Protein AF-A0A843I5S1-F1 (afdb_monomer_lite)

pLDDT: mean 86.19, std 14.52, range [33.53, 96.25]

Secondary structure (DSSP, 8-state):
----------HHHHGGGS-TTS---------HHIIIIIIHHHHSSTTS-HHHHHHHHHHHHHHHHH-HHHHHHHHHHHHHH-TTSSTTSTTS-HHHHHHHHHHHHH---S--GGG-

Radius of gyration: 19.53 Å; chains: 1; bounding box: 42×56×52 Å

Structure (mmCIF, N/CA/C/O backbone):
data_AF-A0A843I5S1-F1
#
_entry.id   AF-A0A843I5S1-F1
#
loop_
_atom_site.group_PDB
_atom_site.id
_atom_site.type_symbol
_atom_site.label_atom_id
_atom_site.label_alt_id
_atom_site.label_comp_id
_atom_site.label_asym_id
_atom_site.label_entity_id
_atom_site.label_seq_id
_atom_site.pdbx_PDB_ins_code
_atom_site.Cartn_x
_atom_site.Cartn_y
_atom_site.Cartn_z
_atom_site.occupancy
_atom_site.B_iso_or_equiv
_atom_site.auth_seq_id
_atom_site.auth_comp_id
_atom_site.auth_asym_id
_atom_site.auth_atom_id
_atom_site.pdbx_PDB_model_num
ATOM 1 N N . MET A 1 1 ? 24.699 38.874 -38.189 1.00 33.53 1 MET A N 1
ATOM 2 C CA . MET A 1 1 ? 25.089 38.683 -36.775 1.00 33.53 1 MET A CA 1
ATOM 3 C C . MET A 1 1 ? 24.217 37.588 -36.181 1.00 33.53 1 MET A C 1
ATOM 5 O O . MET A 1 1 ? 23.042 37.856 -35.966 1.00 33.53 1 MET A O 1
ATOM 9 N N . PRO A 1 2 ? 24.721 36.362 -35.978 1.00 36.81 2 PRO A N 1
ATOM 10 C CA . PRO A 1 2 ? 24.011 35.353 -35.208 1.00 36.81 2 PRO A CA 1
ATOM 11 C C . PRO A 1 2 ? 24.407 35.477 -33.729 1.00 36.81 2 PRO A C 1
ATOM 13 O O . PRO A 1 2 ? 25.585 35.404 -33.390 1.00 36.81 2 PRO A O 1
ATOM 16 N N . LEU A 1 3 ? 23.427 35.681 -32.850 1.00 44.94 3 LEU A N 1
ATOM 17 C CA . LEU A 1 3 ? 23.573 35.451 -31.412 1.00 44.94 3 LEU A CA 1
ATOM 18 C C . LEU A 1 3 ? 23.093 34.025 -31.138 1.00 44.94 3 LEU A C 1
ATOM 20 O O . LEU A 1 3 ? 21.907 33.787 -30.940 1.00 44.94 3 LEU A O 1
ATOM 24 N N . GLY A 1 4 ? 24.021 33.075 -31.188 1.00 43.09 4 GLY A N 1
ATOM 25 C CA . GLY A 1 4 ? 23.813 31.697 -30.758 1.00 43.09 4 GLY A CA 1
ATOM 26 C C . GLY A 1 4 ? 24.891 31.347 -29.748 1.00 43.09 4 GLY A C 1
ATOM 27 O O . GLY A 1 4 ? 25.922 30.802 -30.119 1.00 43.09 4 GLY A O 1
ATOM 28 N N . HIS A 1 5 ? 24.690 31.731 -28.488 1.00 41.62 5 HIS A N 1
ATOM 29 C CA . HIS A 1 5 ? 25.532 31.266 -27.391 1.00 41.62 5 HIS A CA 1
ATOM 30 C C . HIS A 1 5 ? 24.848 30.032 -26.801 1.00 41.62 5 HIS A C 1
ATOM 32 O O . HIS A 1 5 ? 23.906 30.154 -26.018 1.00 41.62 5 HIS A O 1
ATOM 38 N N . GLU A 1 6 ? 25.271 28.843 -27.232 1.00 48.25 6 GLU A N 1
ATOM 39 C CA . GLU A 1 6 ? 24.896 27.595 -26.572 1.00 48.25 6 GLU A CA 1
ATOM 40 C C . GLU A 1 6 ? 25.439 27.641 -25.143 1.00 48.25 6 GLU A C 1
ATOM 42 O O . GLU A 1 6 ? 26.638 27.511 -24.895 1.00 48.25 6 GLU A O 1
ATOM 47 N N . VAL A 1 7 ? 24.553 27.892 -24.181 1.00 57.53 7 VAL A N 1
ATOM 48 C CA . VAL A 1 7 ? 24.903 27.796 -22.768 1.00 57.53 7 VAL A CA 1
ATOM 49 C C . VAL A 1 7 ? 25.021 26.309 -22.453 1.00 57.53 7 VAL A C 1
ATOM 51 O O . VAL A 1 7 ? 24.029 25.636 -22.178 1.00 57.53 7 VAL A O 1
ATOM 54 N N . GLY A 1 8 ? 26.241 25.782 -22.536 1.00 49.91 8 GLY A N 1
ATOM 55 C CA . GLY A 1 8 ? 26.589 24.442 -22.075 1.00 49.91 8 GLY A CA 1
ATOM 56 C C . GLY A 1 8 ? 26.445 24.346 -20.557 1.00 49.91 8 GLY A C 1
ATOM 57 O O . GLY A 1 8 ? 27.427 24.405 -19.821 1.00 49.91 8 GLY A O 1
ATOM 58 N N . LEU A 1 9 ? 25.209 24.239 -20.068 1.00 53.56 9 LEU A N 1
ATOM 59 C CA . LEU A 1 9 ? 24.929 23.958 -18.666 1.00 53.56 9 LEU A CA 1
ATOM 60 C C . LE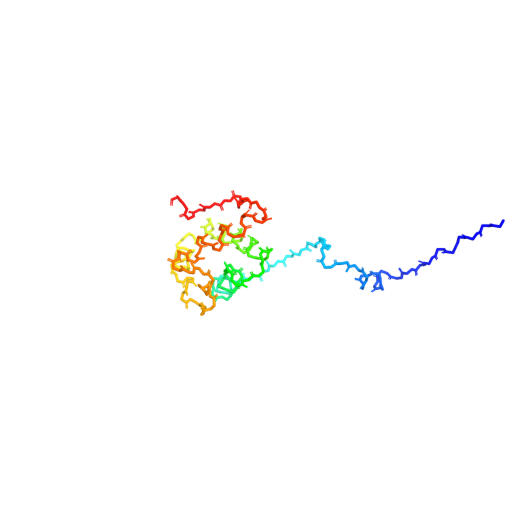U A 1 9 ? 25.215 22.478 -18.409 1.00 53.56 9 LEU A C 1
ATOM 62 O O . LEU A 1 9 ? 24.532 21.595 -18.927 1.00 53.56 9 LEU A O 1
ATOM 66 N N . ASN A 1 10 ? 26.237 22.210 -17.592 1.00 55.03 10 ASN A N 1
ATOM 67 C CA . ASN A 1 10 ? 26.527 20.879 -17.064 1.00 55.03 10 ASN A CA 1
ATOM 68 C C . ASN A 1 10 ? 25.234 20.230 -16.529 1.00 55.03 10 ASN A C 1
ATOM 70 O O . ASN A 1 10 ? 24.490 20.865 -15.778 1.00 55.03 10 ASN A O 1
ATOM 74 N N . HIS A 1 11 ? 24.987 18.958 -16.869 1.00 57.78 11 HIS A N 1
ATOM 75 C CA . HIS A 1 11 ? 23.772 18.212 -16.491 1.00 57.78 11 HIS A CA 1
ATOM 76 C C . HIS A 1 11 ? 23.423 18.318 -14.990 1.00 57.78 11 HIS A C 1
ATOM 78 O O . HIS A 1 11 ? 22.249 18.319 -14.629 1.00 57.78 11 HIS A O 1
ATOM 84 N N . GLY A 1 12 ? 24.429 18.468 -14.119 1.00 56.81 12 GLY A N 1
ATOM 85 C CA . GLY A 1 12 ? 24.246 18.605 -12.671 1.00 56.81 12 GLY A CA 1
ATOM 86 C C . GLY A 1 12 ? 23.560 19.897 -12.205 1.00 56.81 12 GLY A C 1
ATOM 87 O O . GLY A 1 12 ? 22.960 19.894 -11.138 1.00 56.81 12 GLY A O 1
ATOM 88 N N . PHE A 1 13 ? 23.594 20.985 -12.984 1.00 52.12 13 PHE A N 1
ATOM 89 C CA . PHE A 1 13 ? 22.901 22.237 -12.629 1.00 52.12 13 PHE A CA 1
ATOM 90 C C . PHE A 1 13 ? 21.447 22.256 -13.125 1.00 52.12 13 PHE A C 1
ATOM 92 O O . PHE A 1 13 ? 20.591 22.909 -12.534 1.00 52.12 13 PHE A O 1
ATOM 99 N N . ASN A 1 14 ? 21.151 21.503 -14.189 1.00 63.03 14 ASN A N 1
ATOM 100 C CA . ASN A 1 14 ? 19.841 21.501 -14.839 1.00 63.03 14 ASN A CA 1
ATOM 101 C C . ASN A 1 14 ? 18.784 20.725 -14.027 1.00 63.03 14 ASN A C 1
ATOM 103 O O . ASN A 1 14 ? 17.610 21.067 -14.062 1.00 63.03 14 ASN A O 1
ATOM 107 N N . ILE A 1 15 ? 19.181 19.738 -13.212 1.00 71.88 15 ILE A N 1
ATOM 108 C CA . ILE A 1 15 ? 18.236 18.972 -12.373 1.00 71.88 15 ILE A CA 1
ATOM 109 C C . ILE A 1 15 ? 17.577 19.802 -11.260 1.00 71.88 15 ILE A C 1
ATOM 111 O O . ILE A 1 15 ? 16.519 19.420 -10.771 1.00 71.88 15 ILE A O 1
ATOM 115 N N . LEU A 1 16 ? 18.169 20.934 -10.863 1.00 78.88 16 LEU A N 1
ATOM 116 C CA . LEU A 1 16 ? 17.662 21.762 -9.759 1.00 78.88 16 LEU A CA 1
ATOM 117 C C . LEU A 1 16 ? 16.392 22.538 -10.124 1.00 78.88 16 LEU A C 1
ATOM 119 O O . LEU A 1 16 ? 15.644 22.943 -9.239 1.00 78.88 16 LEU A O 1
ATOM 123 N N . ILE A 1 17 ? 16.148 22.738 -11.420 1.00 86.88 17 ILE A N 1
ATOM 124 C CA . ILE A 1 17 ? 14.954 23.418 -11.938 1.00 86.88 17 ILE A CA 1
ATOM 125 C C . ILE A 1 17 ? 13.890 22.430 -12.434 1.00 86.88 17 ILE A C 1
ATOM 127 O O . ILE A 1 17 ? 12.820 22.839 -12.884 1.00 86.88 17 ILE A O 1
ATOM 131 N N . VAL A 1 18 ? 14.172 21.126 -12.357 1.00 83.94 18 VAL A N 1
ATOM 132 C CA . VAL A 1 18 ? 13.254 20.074 -12.787 1.00 83.94 18 VAL A CA 1
ATOM 133 C C . VAL A 1 18 ? 12.139 19.910 -11.745 1.00 83.94 18 VAL A C 1
ATOM 135 O O . VAL A 1 18 ? 12.428 19.751 -10.558 1.00 83.94 18 VAL A O 1
ATOM 138 N N . PRO A 1 19 ? 10.852 19.921 -12.142 1.00 87.25 19 PRO A N 1
ATOM 139 C CA . PRO A 1 19 ? 9.756 19.800 -11.189 1.00 87.25 19 PRO A CA 1
ATOM 140 C C . PRO A 1 19 ? 9.684 18.395 -10.572 1.00 87.25 19 PRO A C 1
ATOM 142 O O . PRO A 1 19 ? 9.932 17.396 -11.244 1.00 87.25 19 PRO A O 1
ATOM 145 N N . ASN A 1 20 ? 9.184 18.298 -9.334 1.00 87.44 20 ASN A N 1
ATOM 146 C CA . ASN A 1 20 ? 8.931 17.025 -8.627 1.00 87.44 20 ASN A CA 1
ATOM 147 C C . ASN A 1 20 ? 7.994 16.054 -9.378 1.00 87.44 20 ASN A C 1
ATOM 149 O O . ASN A 1 20 ? 7.862 14.893 -8.997 1.00 87.44 20 ASN A O 1
ATOM 153 N N . ALA A 1 21 ? 7.287 16.533 -10.404 1.00 87.69 21 ALA A N 1
ATOM 154 C CA . ALA A 1 21 ? 6.414 15.723 -11.246 1.00 87.69 21 ALA A CA 1
ATOM 155 C C . ALA A 1 21 ? 7.164 14.937 -12.334 1.00 87.69 21 ALA A C 1
ATOM 157 O O . ALA A 1 21 ? 6.535 14.127 -13.013 1.00 87.69 21 ALA A O 1
ATOM 158 N N . VAL A 1 22 ? 8.470 15.164 -12.519 1.00 91.00 22 VAL A N 1
ATOM 159 C CA . VAL A 1 22 ? 9.248 14.417 -13.507 1.00 91.00 22 VAL A CA 1
ATOM 160 C C . VAL A 1 22 ? 9.263 12.931 -13.180 1.00 91.00 22 VAL A C 1
ATOM 162 O O . VAL A 1 22 ? 9.499 12.509 -12.049 1.00 91.00 22 VAL A O 1
ATOM 165 N N . ALA A 1 23 ? 8.980 12.136 -14.209 1.00 88.75 23 ALA A N 1
ATOM 166 C CA . ALA A 1 23 ? 8.970 10.693 -14.113 1.00 88.75 23 ALA A CA 1
ATOM 167 C C . ALA A 1 23 ? 10.392 10.170 -13.890 1.00 88.75 23 ALA A C 1
ATOM 169 O O . ALA A 1 23 ? 11.318 10.500 -14.632 1.00 88.75 23 ALA A O 1
ATOM 170 N N . VAL A 1 24 ? 10.540 9.308 -12.890 1.00 90.19 24 VAL A N 1
ATOM 171 C CA . VAL A 1 24 ? 11.794 8.626 -12.567 1.00 90.19 24 VAL A CA 1
ATOM 172 C C . VAL A 1 24 ? 11.591 7.119 -12.615 1.00 90.19 24 VAL A C 1
ATOM 174 O O . VAL A 1 24 ? 10.493 6.615 -12.376 1.00 90.19 24 VAL A O 1
ATOM 177 N N . ARG A 1 25 ? 12.665 6.390 -12.918 1.00 93.06 25 ARG A N 1
ATOM 178 C CA . ARG A 1 25 ? 12.713 4.929 -12.829 1.00 93.06 25 ARG A CA 1
ATOM 179 C C . ARG A 1 25 ? 13.790 4.552 -11.831 1.00 93.06 25 ARG A C 1
ATOM 181 O O . ARG A 1 25 ? 14.922 5.009 -11.950 1.00 93.06 25 ARG A O 1
ATOM 188 N N . PHE A 1 26 ? 13.430 3.729 -10.860 1.00 93.19 26 PHE A N 1
ATOM 189 C CA . PHE A 1 26 ? 14.354 3.206 -9.866 1.00 93.19 26 PHE A CA 1
ATOM 190 C C . PHE A 1 26 ? 13.943 1.790 -9.480 1.00 93.19 26 PHE A C 1
ATOM 192 O O . PHE A 1 26 ? 12.792 1.391 -9.664 1.00 93.19 26 PHE A O 1
ATOM 199 N N . VAL A 1 27 ? 14.901 1.038 -8.951 1.00 93.69 27 VAL A N 1
ATOM 200 C CA . VAL A 1 27 ? 14.665 -0.292 -8.394 1.00 93.69 27 VAL A CA 1
ATOM 201 C C . VAL A 1 27 ? 14.669 -0.163 -6.880 1.00 93.69 27 VAL A C 1
ATOM 203 O O . VAL A 1 27 ? 15.599 0.399 -6.306 1.00 93.69 27 VAL A O 1
ATOM 206 N N . ALA A 1 28 ? 13.621 -0.675 -6.242 1.00 92.12 28 ALA A N 1
ATOM 207 C CA . ALA A 1 28 ? 13.550 -0.793 -4.795 1.00 92.12 28 ALA A CA 1
ATOM 208 C C . ALA A 1 28 ? 13.700 -2.263 -4.406 1.00 92.12 28 ALA A C 1
ATOM 210 O O . ALA A 1 28 ? 12.991 -3.120 -4.931 1.00 92.12 28 ALA A O 1
ATOM 211 N N . GLN A 1 29 ? 14.602 -2.542 -3.468 1.00 94.00 29 GLN A N 1
ATOM 212 C CA . GLN A 1 29 ? 14.750 -3.857 -2.857 1.00 94.00 29 GLN A CA 1
ATOM 213 C C . GLN A 1 29 ? 14.496 -3.733 -1.359 1.00 94.00 29 GLN A C 1
ATOM 215 O O . GLN A 1 29 ? 15.060 -2.872 -0.688 1.00 94.00 29 GLN A O 1
ATOM 220 N N . MET A 1 30 ? 13.647 -4.609 -0.838 1.00 95.50 30 MET A N 1
ATOM 221 C CA . MET A 1 30 ? 13.353 -4.710 0.585 1.00 95.50 30 MET A CA 1
ATOM 222 C C . MET A 1 30 ? 13.009 -6.155 0.929 1.00 95.50 30 MET A C 1
ATOM 224 O O . MET A 1 30 ? 12.514 -6.900 0.084 1.00 95.50 30 MET A O 1
ATOM 228 N N . ASN A 1 31 ? 13.301 -6.562 2.162 1.00 95.12 31 ASN A N 1
ATOM 229 C CA . ASN A 1 31 ? 12.871 -7.868 2.650 1.00 95.12 31 ASN A CA 1
ATOM 230 C C . ASN A 1 31 ? 11.370 -7.842 3.009 1.00 95.12 31 ASN A C 1
ATOM 232 O O . ASN A 1 31 ? 10.763 -6.776 3.133 1.00 95.12 31 ASN A O 1
ATOM 236 N N . ALA A 1 32 ? 10.774 -9.023 3.193 1.00 92.69 32 ALA A N 1
ATOM 237 C CA . ALA A 1 32 ? 9.342 -9.147 3.464 1.00 92.69 32 ALA A CA 1
ATOM 238 C C . ALA A 1 32 ? 8.914 -8.453 4.768 1.00 92.69 32 ALA A C 1
ATOM 240 O O . ALA A 1 32 ? 7.864 -7.819 4.799 1.00 92.69 32 ALA A O 1
ATOM 241 N N . ARG A 1 33 ? 9.730 -8.521 5.828 1.00 93.75 33 ARG A N 1
ATOM 242 C CA . ARG A 1 33 ? 9.446 -7.830 7.094 1.00 93.75 33 ARG A CA 1
ATOM 243 C C . ARG A 1 33 ? 9.350 -6.323 6.865 1.00 93.75 33 ARG A C 1
ATOM 245 O O . ARG A 1 33 ? 8.327 -5.737 7.181 1.00 93.75 33 ARG A O 1
ATOM 252 N N . GLU A 1 34 ? 10.362 -5.722 6.248 1.00 95.62 34 GLU A N 1
ATOM 253 C CA . GLU A 1 34 ? 10.374 -4.289 5.943 1.00 95.62 34 GLU A CA 1
ATOM 254 C C . GLU A 1 34 ? 9.178 -3.878 5.081 1.00 95.62 34 GLU A C 1
ATOM 256 O O . GLU A 1 34 ? 8.550 -2.851 5.344 1.00 95.62 34 GLU A O 1
ATOM 261 N N . PHE A 1 35 ? 8.810 -4.697 4.094 1.00 95.94 35 PHE A N 1
ATOM 262 C CA . PHE A 1 35 ? 7.638 -4.424 3.273 1.00 95.94 35 PHE A CA 1
ATOM 263 C C . PHE A 1 35 ? 6.337 -4.457 4.088 1.00 95.94 35 PHE A C 1
ATOM 265 O O . PHE A 1 35 ? 5.598 -3.475 4.095 1.00 95.94 35 PHE A O 1
ATOM 272 N N . PHE A 1 36 ? 6.055 -5.560 4.786 1.00 94.94 36 PHE A N 1
ATOM 273 C CA . PHE A 1 36 ? 4.760 -5.773 5.437 1.00 94.94 36 PHE A CA 1
ATOM 274 C C . PHE A 1 36 ? 4.594 -4.999 6.744 1.00 94.94 36 PHE A C 1
ATOM 276 O O . PHE A 1 36 ? 3.496 -4.525 7.016 1.00 94.94 36 PHE A O 1
ATOM 283 N N . THR A 1 37 ? 5.649 -4.850 7.548 1.00 91.94 37 THR A N 1
ATOM 284 C CA . THR A 1 37 ? 5.533 -4.267 8.894 1.00 91.94 37 THR A CA 1
ATOM 285 C C . THR A 1 37 ? 5.885 -2.787 8.947 1.00 91.94 37 THR A C 1
ATOM 287 O O . THR A 1 37 ? 5.432 -2.108 9.858 1.00 91.94 37 THR A O 1
ATOM 290 N N . ASN A 1 38 ? 6.674 -2.273 7.995 1.00 92.88 38 ASN A N 1
ATOM 291 C CA . ASN A 1 38 ? 7.109 -0.871 8.000 1.00 92.88 38 ASN A CA 1
ATOM 292 C C . ASN A 1 38 ? 6.559 -0.103 6.794 1.00 92.88 38 ASN A C 1
ATOM 294 O O . ASN A 1 38 ? 5.886 0.916 6.951 1.00 92.88 38 ASN A O 1
ATOM 298 N N . PHE A 1 39 ? 6.815 -0.581 5.576 1.00 95.44 39 PHE A N 1
ATOM 299 C CA . PHE A 1 39 ? 6.461 0.157 4.367 1.00 95.44 39 PHE A CA 1
ATOM 300 C C . PHE A 1 39 ? 4.948 0.196 4.126 1.00 95.44 39 PHE A C 1
ATOM 302 O O . PHE A 1 39 ? 4.379 1.280 3.986 1.00 95.44 39 PHE A O 1
ATOM 309 N N . ALA A 1 40 ? 4.290 -0.964 4.104 1.00 95.50 40 ALA A N 1
ATOM 310 C CA . ALA A 1 40 ? 2.861 -1.084 3.842 1.00 95.50 40 ALA A CA 1
ATOM 311 C C . ALA A 1 40 ? 1.995 -0.278 4.829 1.00 95.50 40 ALA A C 1
ATOM 313 O O . ALA A 1 40 ? 1.221 0.559 4.363 1.00 95.50 40 ALA A O 1
ATOM 314 N N . PRO A 1 41 ? 2.138 -0.394 6.163 1.00 94.50 41 PRO A N 1
ATOM 315 C CA . PRO A 1 41 ? 1.288 0.368 7.076 1.00 94.50 41 PRO A CA 1
ATOM 316 C C . PRO A 1 41 ? 1.498 1.887 6.960 1.00 94.50 41 PRO A C 1
ATOM 318 O O . PRO A 1 41 ? 0.556 2.667 7.097 1.00 94.50 41 PRO A O 1
ATOM 321 N N . LEU A 1 42 ? 2.706 2.344 6.624 1.00 94.44 42 LEU A N 1
ATOM 322 C CA . LEU A 1 42 ? 2.966 3.773 6.445 1.00 94.44 42 LEU A CA 1
ATOM 323 C C . LEU A 1 42 ? 2.499 4.308 5.089 1.00 94.44 42 LEU A C 1
ATOM 325 O O . LEU A 1 42 ? 2.080 5.463 5.005 1.00 94.44 42 LEU A O 1
ATOM 329 N N . ARG A 1 43 ? 2.601 3.514 4.016 1.00 95.81 43 ARG A N 1
ATOM 330 C CA . ARG A 1 43 ? 2.387 3.986 2.637 1.00 95.81 43 ARG A CA 1
ATOM 331 C C . ARG A 1 43 ? 1.062 3.561 2.025 1.00 95.81 43 ARG A C 1
ATOM 333 O O . ARG A 1 43 ? 0.547 4.313 1.210 1.00 95.81 43 ARG A O 1
ATOM 340 N N . CYS A 1 44 ? 0.486 2.441 2.441 1.00 95.25 44 CYS A N 1
ATOM 341 C CA . CYS A 1 44 ? -0.824 1.980 1.983 1.00 95.25 44 CYS A CA 1
ATOM 342 C C . CYS A 1 44 ? -1.976 2.611 2.795 1.00 95.25 44 CYS A C 1
ATOM 344 O O . CYS A 1 44 ? -3.137 2.467 2.423 1.00 95.25 44 CYS 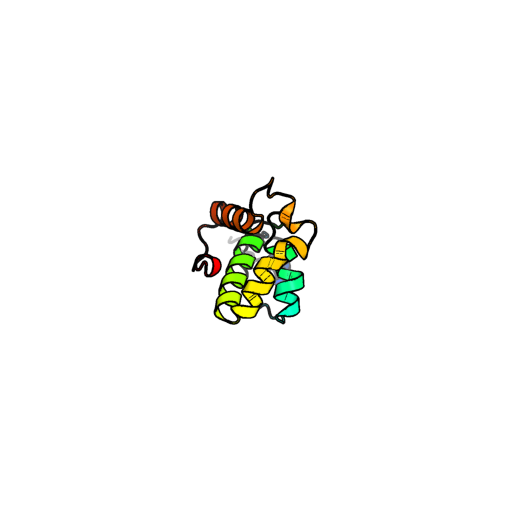A O 1
ATOM 346 N N . SER A 1 45 ? -1.681 3.347 3.874 1.00 94.06 45 SER A N 1
ATOM 347 C CA . SER A 1 45 ? -2.693 4.043 4.680 1.00 94.06 45 SER A CA 1
ATOM 348 C C . SER A 1 45 ? -3.350 5.212 3.945 1.00 94.06 45 SER A C 1
ATOM 350 O O . SER A 1 45 ? -2.733 5.894 3.127 1.00 94.06 45 SER A O 1
ATOM 352 N N . ALA A 1 46 ? -4.586 5.549 4.321 1.00 91.12 46 ALA A N 1
ATOM 353 C CA . ALA A 1 46 ? -5.273 6.738 3.808 1.00 91.12 46 ALA A CA 1
ATOM 354 C C . ALA A 1 46 ? -4.590 8.068 4.209 1.00 91.12 46 ALA A C 1
ATOM 356 O O . ALA A 1 46 ? -4.822 9.122 3.605 1.00 91.12 46 ALA A O 1
ATOM 357 N N . SER A 1 47 ? -3.733 8.029 5.227 1.00 90.38 47 SER A N 1
ATOM 358 C CA . SER A 1 47 ? -2.930 9.164 5.683 1.00 90.38 47 SER A CA 1
ATOM 359 C C . SER A 1 47 ? -1.744 9.463 4.763 1.00 90.38 47 SER A C 1
ATOM 361 O O . SER A 1 47 ? -1.287 10.605 4.723 1.00 90.38 47 SER A O 1
ATOM 363 N N . ALA A 1 48 ? -1.285 8.482 3.982 1.00 93.38 48 ALA A N 1
ATOM 364 C CA . ALA A 1 48 ? -0.208 8.651 3.015 1.00 93.38 48 ALA A CA 1
ATOM 365 C C . ALA A 1 48 ? -0.618 9.513 1.807 1.00 93.38 48 ALA A C 1
ATOM 367 O O . ALA A 1 48 ? -1.797 9.673 1.485 1.00 93.38 48 ALA A O 1
ATOM 368 N N . GLN A 1 49 ? 0.382 10.051 1.099 1.00 92.69 49 GLN A N 1
ATOM 369 C CA . GLN A 1 49 ? 0.157 10.744 -0.171 1.00 92.69 49 GLN A CA 1
ATOM 370 C C . GLN A 1 49 ? -0.431 9.779 -1.210 1.00 92.69 49 GLN A C 1
ATOM 372 O O . GLN A 1 49 ? 0.036 8.651 -1.363 1.00 92.69 49 GLN A O 1
ATOM 377 N N . ALA A 1 50 ? -1.411 10.243 -1.981 1.00 91.44 50 ALA A N 1
ATOM 378 C CA . ALA A 1 50 ? -2.202 9.363 -2.834 1.00 91.44 50 ALA A CA 1
ATOM 379 C C . ALA A 1 50 ? -1.379 8.629 -3.921 1.00 91.44 50 ALA A C 1
ATOM 381 O O . ALA A 1 50 ? -1.639 7.457 -4.181 1.00 91.44 50 ALA A O 1
ATOM 382 N N . LYS A 1 51 ? -0.330 9.261 -4.486 1.00 92.81 51 LYS A N 1
ATOM 383 C CA . LYS A 1 51 ? 0.568 8.623 -5.475 1.00 92.81 51 LYS A CA 1
ATOM 384 C C . LYS A 1 51 ? 1.286 7.397 -4.910 1.00 92.81 51 LYS A C 1
ATOM 386 O O . LYS A 1 51 ? 1.254 6.327 -5.507 1.00 92.81 51 LYS A O 1
ATOM 391 N N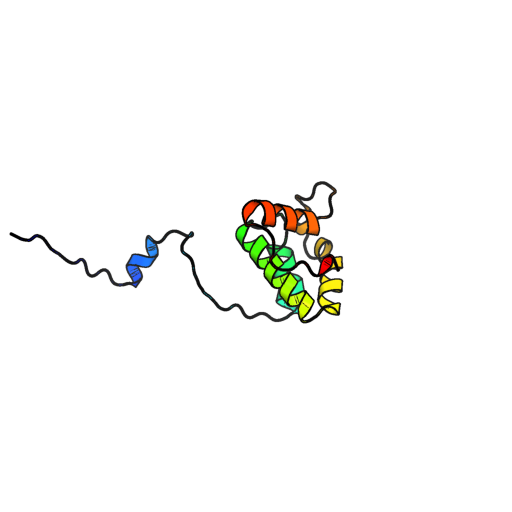 . ILE A 1 52 ? 1.944 7.548 -3.757 1.00 94.44 52 ILE A N 1
ATOM 392 C CA . ILE A 1 52 ? 2.695 6.440 -3.150 1.00 94.44 52 ILE A CA 1
ATOM 393 C C . ILE A 1 52 ? 1.757 5.370 -2.598 1.00 94.44 52 ILE A C 1
ATOM 395 O O . ILE A 1 52 ? 2.107 4.197 -2.611 1.00 94.44 52 ILE A O 1
ATOM 399 N N . ARG A 1 53 ? 0.551 5.756 -2.174 1.00 95.38 53 ARG A N 1
ATOM 400 C CA . ARG A 1 53 ? -0.485 4.823 -1.740 1.00 95.38 53 ARG A CA 1
ATOM 401 C C . ARG A 1 53 ? -0.958 3.913 -2.864 1.00 95.38 53 ARG A C 1
ATOM 403 O O . ARG A 1 53 ? -1.041 2.708 -2.658 1.00 95.38 53 ARG A O 1
ATOM 410 N N . HIS A 1 54 ? -1.194 4.466 -4.054 1.00 95.19 54 HIS A N 1
ATOM 411 C CA . HIS A 1 54 ? -1.536 3.677 -5.241 1.00 95.19 54 HIS A CA 1
ATOM 412 C C . HIS A 1 54 ? -0.427 2.676 -5.593 1.00 95.19 54 HIS A C 1
ATOM 414 O O . HIS A 1 54 ? -0.686 1.482 -5.723 1.00 95.19 54 HIS A O 1
ATOM 420 N N . ILE A 1 55 ? 0.830 3.136 -5.610 1.00 94.69 55 ILE A N 1
ATOM 421 C CA . ILE A 1 55 ? 1.997 2.267 -5.835 1.00 94.69 55 ILE A CA 1
ATOM 422 C C . ILE A 1 55 ? 2.106 1.186 -4.749 1.00 94.69 55 ILE A C 1
ATOM 424 O O . ILE A 1 55 ? 2.345 0.024 -5.068 1.00 94.69 55 ILE A O 1
ATOM 428 N N . CYS A 1 56 ? 1.906 1.545 -3.477 1.00 96.12 56 CYS A N 1
ATOM 429 C CA . CYS A 1 56 ? 1.974 0.619 -2.348 1.00 96.12 56 CYS A CA 1
ATOM 430 C C . CYS A 1 56 ? 0.968 -0.526 -2.500 1.00 96.12 56 CYS A C 1
ATOM 432 O O . CYS A 1 56 ? 1.349 -1.686 -2.361 1.00 96.12 56 CYS A O 1
ATOM 434 N N . TRP A 1 57 ? -0.283 -0.225 -2.860 1.00 96.25 57 TRP A N 1
ATOM 435 C CA . TRP A 1 57 ? -1.295 -1.256 -3.091 1.00 96.25 57 TRP A CA 1
ATOM 436 C C . TRP A 1 57 ? -0.996 -2.121 -4.318 1.00 96.25 57 TRP A C 1
ATOM 438 O O . TRP A 1 57 ? -1.207 -3.331 -4.265 1.00 96.25 57 TRP A O 1
ATOM 448 N N . GLY A 1 58 ? -0.419 -1.549 -5.380 1.00 95.06 58 GLY A N 1
ATOM 449 C CA . GLY A 1 58 ? 0.087 -2.327 -6.515 1.00 95.06 58 GLY A CA 1
ATOM 450 C C . GLY A 1 58 ? 1.201 -3.301 -6.110 1.00 95.06 58 GLY A C 1
ATOM 451 O O . GLY A 1 58 ? 1.160 -4.477 -6.464 1.00 95.06 58 GLY A O 1
ATOM 452 N N . MET A 1 59 ? 2.162 -2.848 -5.299 1.00 95.38 59 MET A N 1
ATOM 453 C CA . MET A 1 59 ? 3.197 -3.719 -4.728 1.00 95.38 59 MET A CA 1
ATOM 454 C C . MET A 1 59 ? 2.592 -4.797 -3.821 1.00 95.38 59 MET A C 1
ATOM 456 O O . MET A 1 59 ? 3.035 -5.943 -3.850 1.00 95.38 59 MET A O 1
ATOM 460 N N . PHE A 1 60 ? 1.570 -4.449 -3.035 1.00 95.69 60 PHE A N 1
ATOM 461 C CA . PHE A 1 60 ? 0.894 -5.380 -2.133 1.00 95.69 60 PHE A CA 1
ATOM 462 C C . PHE A 1 60 ? 0.144 -6.474 -2.900 1.00 95.69 60 PHE A C 1
ATOM 464 O O . PHE A 1 60 ? 0.223 -7.639 -2.521 1.00 95.69 60 PHE A O 1
ATOM 471 N N . ALA A 1 61 ? -0.506 -6.132 -4.017 1.00 95.56 61 ALA A N 1
ATOM 472 C CA . ALA A 1 61 ? -1.137 -7.105 -4.907 1.00 95.56 61 ALA A CA 1
ATOM 473 C C . ALA A 1 61 ? -0.113 -8.099 -5.485 1.00 95.56 61 ALA A C 1
ATOM 475 O O . ALA A 1 61 ? -0.334 -9.309 -5.453 1.00 95.56 61 ALA A O 1
ATOM 476 N N . VAL A 1 62 ? 1.055 -7.612 -5.921 1.00 94.12 62 VAL A N 1
ATOM 477 C CA . VAL A 1 62 ? 2.158 -8.483 -6.369 1.00 94.12 62 VAL A CA 1
ATOM 478 C C . VAL A 1 62 ? 2.645 -9.385 -5.228 1.00 94.12 62 VAL A C 1
ATOM 480 O O . VAL A 1 62 ? 2.802 -10.592 -5.416 1.00 94.12 62 VAL A O 1
ATOM 483 N N . ALA A 1 63 ? 2.843 -8.829 -4.030 1.00 94.00 63 ALA A N 1
ATOM 484 C CA . ALA A 1 63 ? 3.280 -9.589 -2.860 1.00 94.00 63 ALA A CA 1
ATOM 485 C C . ALA A 1 63 ? 2.264 -10.669 -2.449 1.00 94.00 63 ALA A C 1
ATOM 487 O O . ALA A 1 63 ? 2.661 -11.755 -2.028 1.00 94.00 63 ALA A O 1
ATOM 488 N N . TRP A 1 64 ? 0.968 -10.407 -2.621 1.00 95.25 64 TRP A N 1
ATOM 489 C CA . TRP A 1 64 ? -0.096 -11.380 -2.385 1.00 95.25 64 TRP A CA 1
ATOM 490 C C . TRP A 1 64 ? -0.029 -12.567 -3.346 1.00 95.25 64 TRP A C 1
ATOM 492 O O . TRP A 1 64 ? -0.226 -13.704 -2.922 1.00 95.25 64 TRP A O 1
ATOM 502 N N . GLY A 1 65 ? 0.289 -12.324 -4.620 1.00 92.50 65 GLY A N 1
ATOM 503 C CA . GLY A 1 65 ? 0.487 -13.390 -5.604 1.00 92.50 65 GLY A CA 1
ATOM 504 C C . GLY A 1 65 ? 1.699 -14.276 -5.297 1.00 92.50 65 GLY A C 1
ATOM 505 O O . GLY A 1 65 ? 1.648 -15.484 -5.513 1.00 92.50 65 GLY A O 1
ATOM 506 N N . LEU A 1 66 ? 2.774 -13.693 -4.757 1.00 93.12 66 LEU A N 1
ATOM 507 C CA . LEU A 1 66 ? 4.007 -14.416 -4.426 1.00 93.12 66 LEU A CA 1
ATOM 508 C C . LEU A 1 66 ? 3.925 -15.160 -3.082 1.00 93.12 66 LEU A C 1
ATOM 510 O O . LEU A 1 66 ? 4.394 -16.293 -2.974 1.00 93.12 66 LEU A O 1
ATOM 514 N N . TRP A 1 67 ? 3.333 -14.537 -2.058 1.00 94.38 67 TRP A N 1
ATOM 515 C CA . TRP A 1 67 ? 3.278 -15.059 -0.687 1.00 94.38 67 TRP A CA 1
ATOM 516 C C . TRP A 1 67 ? 1.877 -14.906 -0.071 1.00 94.38 67 TRP A C 1
ATOM 518 O O . TRP A 1 67 ? 1.696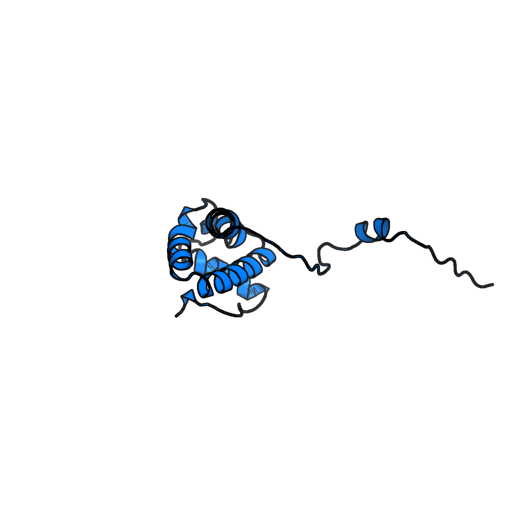 -14.145 0.885 1.00 94.38 67 TRP A O 1
ATOM 528 N N . PRO A 1 68 ? 0.871 -15.655 -0.552 1.00 93.56 68 PRO A N 1
ATOM 529 C CA . PRO A 1 68 ? -0.529 -15.438 -0.181 1.00 93.56 68 PRO A CA 1
ATOM 530 C C . PRO A 1 68 ? -0.811 -15.649 1.311 1.00 93.56 68 PRO A C 1
ATOM 532 O O . PRO A 1 68 ? -1.600 -14.917 1.899 1.00 93.56 68 PRO A O 1
ATOM 535 N N . ALA A 1 69 ? -0.158 -16.623 1.953 1.00 93.75 69 ALA A N 1
ATOM 536 C CA . ALA A 1 69 ? -0.327 -16.863 3.388 1.00 93.75 69 ALA A CA 1
ATOM 537 C C . ALA A 1 69 ? 0.155 -15.671 4.233 1.00 93.75 69 ALA A C 1
ATOM 539 O O . ALA A 1 69 ? -0.555 -15.218 5.126 1.00 93.75 69 ALA A O 1
ATOM 540 N N . LEU A 1 70 ? 1.338 -15.135 3.919 1.00 93.31 70 LEU A N 1
ATOM 541 C CA . LEU A 1 70 ? 1.903 -13.990 4.629 1.00 93.31 70 LEU A CA 1
ATOM 542 C C . LEU A 1 70 ? 1.119 -12.706 4.338 1.00 93.31 70 LEU A C 1
ATOM 544 O O . LEU A 1 70 ? 0.857 -11.933 5.253 1.00 93.31 70 LEU A O 1
ATOM 548 N N . ALA A 1 71 ? 0.712 -12.499 3.084 1.00 93.94 71 ALA A N 1
ATOM 549 C CA . ALA A 1 71 ? -0.050 -11.323 2.684 1.00 93.94 71 ALA A CA 1
ATOM 550 C C . ALA A 1 71 ? -1.423 -11.259 3.363 1.00 93.94 71 ALA A C 1
ATOM 552 O O . ALA A 1 71 ? -1.825 -10.178 3.775 1.00 93.94 71 ALA A O 1
ATOM 553 N N . ARG A 1 72 ? -2.105 -12.399 3.551 1.00 94.19 72 ARG A N 1
ATOM 554 C CA . ARG A 1 72 ? -3.362 -12.467 4.318 1.00 94.19 72 ARG A CA 1
ATOM 555 C C . ARG A 1 72 ? -3.160 -12.107 5.789 1.00 94.19 72 ARG A C 1
ATOM 557 O O . ARG A 1 72 ? -3.887 -11.272 6.306 1.00 94.19 72 ARG A O 1
ATOM 564 N N . LEU A 1 73 ? -2.127 -12.662 6.430 1.00 93.19 73 LEU A N 1
ATOM 565 C CA . LEU A 1 73 ? -1.796 -12.313 7.817 1.00 93.19 73 LEU A CA 1
ATOM 566 C C . LEU A 1 73 ? -1.495 -10.816 7.962 1.00 93.19 73 LEU A C 1
ATOM 568 O O . LEU A 1 73 ? -2.019 -10.160 8.855 1.00 93.19 73 LEU A O 1
ATOM 572 N N . ALA A 1 74 ? -0.683 -10.266 7.055 1.00 93.00 74 ALA A N 1
ATOM 573 C CA . ALA A 1 74 ? -0.384 -8.841 7.041 1.00 93.00 74 ALA A CA 1
ATOM 574 C C . ALA A 1 74 ? -1.637 -8.000 6.764 1.00 93.00 74 ALA A C 1
ATOM 576 O O . ALA A 1 74 ? -1.826 -6.969 7.393 1.00 93.00 74 ALA A O 1
ATOM 577 N N . TRP A 1 75 ? -2.502 -8.433 5.846 1.00 94.06 75 TRP A N 1
ATOM 578 C CA . TRP A 1 75 ? -3.747 -7.747 5.513 1.00 94.06 75 TRP A CA 1
ATOM 579 C C . TRP A 1 75 ? -4.666 -7.601 6.720 1.00 94.06 75 TRP A C 1
ATOM 581 O O . TRP A 1 75 ? -5.225 -6.523 6.930 1.00 94.06 75 TRP A O 1
ATOM 591 N N . ASP A 1 76 ? -4.805 -8.655 7.518 1.00 92.88 76 ASP A N 1
ATOM 592 C CA . ASP A 1 76 ? -5.622 -8.633 8.729 1.00 92.88 76 ASP A CA 1
ATOM 593 C C . ASP A 1 76 ? -5.019 -7.743 9.820 1.00 92.88 76 ASP A C 1
ATOM 595 O O . ASP A 1 76 ? -5.758 -7.061 10.530 1.00 92.88 76 ASP A O 1
ATOM 599 N N . ASP A 1 77 ? -3.689 -7.676 9.901 1.00 93.12 77 ASP A N 1
ATOM 600 C CA . ASP A 1 77 ? -2.991 -6.908 10.935 1.00 93.12 77 ASP A CA 1
ATOM 601 C C . ASP A 1 77 ? -2.676 -5.449 10.546 1.00 93.12 77 ASP A C 1
ATOM 603 O O . ASP A 1 77 ? -2.391 -4.619 11.408 1.00 93.12 77 ASP A O 1
ATOM 607 N N . LEU A 1 78 ? -2.774 -5.086 9.261 1.00 91.69 78 LEU A N 1
ATOM 608 C CA . LEU A 1 78 ? -2.482 -3.741 8.733 1.00 91.69 78 LEU A CA 1
ATOM 609 C C . LEU A 1 78 ? -3.085 -2.586 9.558 1.00 91.69 78 LEU A C 1
ATOM 611 O O . LEU A 1 78 ? -2.353 -1.634 9.848 1.00 91.69 78 LEU A O 1
ATOM 615 N N . PRO A 1 79 ? -4.369 -2.636 9.970 1.00 91.12 79 PRO A N 1
ATOM 616 C CA . PRO A 1 79 ? -4.967 -1.596 10.808 1.00 91.12 79 PRO A CA 1
ATOM 617 C C . PRO A 1 79 ? -4.295 -1.419 12.178 1.00 91.12 79 PRO A C 1
ATOM 619 O O . PRO A 1 79 ? -4.324 -0.318 12.725 1.00 91.12 79 PRO A O 1
ATOM 622 N N . ASN A 1 80 ? -3.692 -2.480 12.722 1.00 90.50 80 ASN A N 1
ATOM 623 C CA . ASN A 1 80 ? -3.064 -2.492 14.045 1.00 90.50 80 ASN A CA 1
ATOM 624 C C . ASN A 1 80 ? -1.573 -2.143 13.991 1.00 90.50 80 ASN A C 1
ATOM 626 O O . ASN A 1 80 ? -1.019 -1.657 14.977 1.00 90.50 80 ASN A O 1
ATOM 630 N N . LEU A 1 81 ? -0.922 -2.359 12.844 1.00 89.06 81 LEU A N 1
ATOM 631 C CA . LEU A 1 81 ? 0.516 -2.138 12.676 1.00 89.06 81 LEU A CA 1
ATOM 632 C C . LEU A 1 81 ? 0.927 -0.664 12.799 1.00 89.06 81 LEU A C 1
ATOM 634 O O . LEU A 1 81 ? 2.075 -0.374 13.135 1.00 89.06 81 LEU A O 1
ATOM 638 N N . HIS A 1 82 ? 0.020 0.284 12.541 1.00 89.56 82 HIS A N 1
ATOM 639 C CA . HIS A 1 82 ? 0.310 1.704 12.720 1.00 89.56 82 HIS A CA 1
ATOM 640 C C . HIS A 1 82 ? -0.923 2.513 13.128 1.00 89.56 82 HIS A C 1
ATOM 642 O O . HIS A 1 82 ? -1.967 2.456 12.480 1.00 89.56 82 HIS A O 1
ATOM 648 N N . ARG A 1 83 ? -0.767 3.363 14.152 1.00 86.00 83 ARG A N 1
ATOM 649 C CA . ARG A 1 83 ? -1.840 4.204 14.715 1.00 86.00 83 ARG A CA 1
ATOM 650 C C . ARG A 1 83 ? -2.570 5.042 13.660 1.00 86.00 83 ARG A C 1
ATOM 652 O O . ARG A 1 83 ? -3.790 5.176 13.708 1.00 86.00 83 ARG A O 1
ATOM 659 N N . ASP A 1 84 ? -1.828 5.598 12.706 1.00 85.62 84 ASP A N 1
ATOM 660 C CA . ASP A 1 84 ? -2.384 6.499 11.687 1.00 85.62 84 ASP A CA 1
ATOM 661 C C . ASP A 1 84 ? -2.948 5.775 10.457 1.00 85.62 84 ASP A C 1
ATOM 663 O O . ASP A 1 84 ? -3.345 6.432 9.490 1.00 85.62 84 ASP A O 1
ATOM 667 N N . PHE A 1 85 ? -2.982 4.437 10.455 1.00 89.94 85 PHE A N 1
ATOM 668 C CA . PHE A 1 85 ? -3.485 3.683 9.308 1.00 89.94 85 PHE A CA 1
ATOM 669 C C . PHE A 1 85 ? -4.964 3.995 9.038 1.00 89.94 85 PHE A C 1
ATOM 671 O O . PHE A 1 85 ? -5.371 4.256 7.904 1.00 89.94 85 PHE A O 1
ATOM 678 N N . CYS A 1 86 ? -5.751 4.034 10.115 1.00 90.00 86 CYS A N 1
ATOM 679 C CA . CYS A 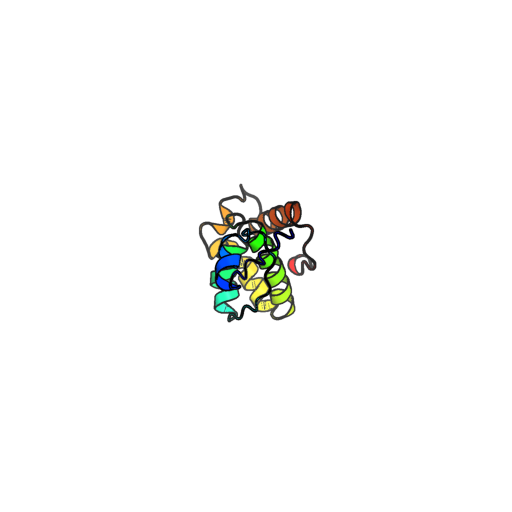1 86 ? -7.206 4.154 10.090 1.00 90.00 86 CYS A CA 1
ATOM 680 C C . CYS A 1 86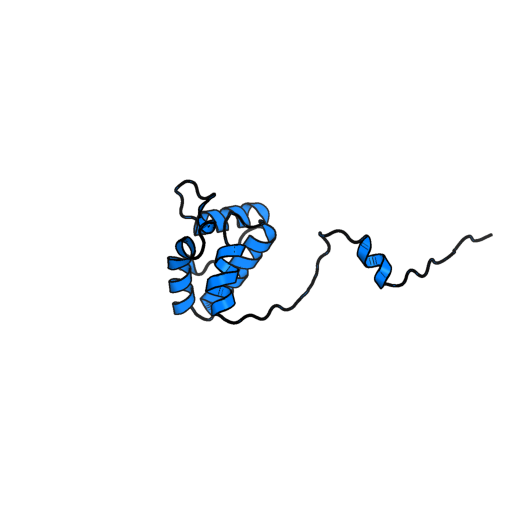 ? -7.754 5.565 10.325 1.00 90.00 86 CYS A C 1
ATOM 682 O O . CYS A 1 86 ? -8.968 5.764 10.263 1.00 90.00 86 CYS A O 1
ATOM 684 N N . THR A 1 87 ? -6.910 6.565 10.584 1.00 87.25 87 THR A N 1
ATOM 685 C CA . THR A 1 87 ? -7.359 7.888 11.062 1.00 87.25 87 THR A CA 1
ATOM 686 C C . THR A 1 87 ? -8.330 8.604 10.121 1.00 87.25 87 THR A C 1
ATOM 688 O O . THR A 1 87 ? -9.156 9.385 10.587 1.00 87.25 87 THR A O 1
ATOM 691 N N . LYS A 1 88 ? -8.300 8.322 8.811 1.00 84.88 88 LYS A N 1
ATOM 692 C CA . LYS A 1 88 ? -9.229 8.920 7.832 1.00 84.88 88 LYS A CA 1
ATOM 693 C C . LYS A 1 88 ? -10.449 8.063 7.481 1.00 84.88 88 LYS A C 1
ATOM 695 O O . LYS A 1 88 ? -11.335 8.556 6.791 1.00 84.88 88 LYS A O 1
ATOM 700 N N . ALA A 1 89 ? -10.524 6.819 7.953 1.00 80.81 89 ALA A N 1
ATOM 701 C CA . ALA A 1 89 ? -11.509 5.844 7.480 1.00 80.81 89 ALA A CA 1
ATOM 702 C C . ALA A 1 89 ? -12.931 6.030 8.051 1.00 80.81 89 ALA A C 1
ATOM 704 O O . ALA A 1 89 ? -13.862 5.400 7.562 1.00 80.81 89 ALA A O 1
ATOM 705 N N . LYS A 1 90 ? -13.133 6.901 9.056 1.00 82.12 90 LYS A N 1
ATOM 706 C CA . LYS A 1 90 ? -14.452 7.298 9.613 1.00 82.12 90 LYS A CA 1
ATOM 707 C C . LYS A 1 90 ? -15.457 6.136 9.808 1.00 82.12 90 LYS A C 1
ATOM 709 O O . LYS A 1 90 ? -16.634 6.283 9.495 1.00 82.12 90 LYS A O 1
ATOM 714 N N . GLY A 1 91 ? -15.002 4.988 10.316 1.00 79.19 91 GLY A N 1
ATOM 715 C CA . GLY A 1 91 ? -15.856 3.820 10.594 1.00 79.19 91 GLY A CA 1
ATOM 716 C C . GLY A 1 91 ? -16.061 2.846 9.425 1.00 79.19 91 GLY A C 1
ATOM 717 O O . GLY A 1 91 ? -16.776 1.862 9.587 1.00 79.19 91 GLY A O 1
ATOM 718 N N . LYS A 1 92 ? -15.431 3.085 8.269 1.00 86.12 92 LYS A N 1
ATOM 719 C CA . LYS A 1 92 ? -15.300 2.105 7.178 1.00 86.12 92 LYS A CA 1
ATOM 720 C C . LYS A 1 92 ? -14.076 1.211 7.391 1.00 86.12 92 LYS A C 1
ATOM 722 O O . LYS A 1 92 ? -13.181 1.562 8.161 1.00 86.12 92 LYS A O 1
ATOM 727 N N . ASP A 1 93 ? -13.998 0.102 6.652 1.00 90.81 93 ASP A N 1
ATOM 728 C CA . ASP A 1 93 ? -12.751 -0.662 6.551 1.00 90.81 93 ASP A CA 1
ATOM 729 C C . ASP A 1 93 ? -11.652 0.240 5.972 1.00 90.81 93 ASP A C 1
ATOM 731 O O . ASP A 1 93 ? -11.735 0.719 4.838 1.00 90.81 93 ASP A O 1
ATOM 735 N N . CYS A 1 94 ? -10.625 0.497 6.780 1.00 92.25 94 CYS A N 1
ATOM 736 C CA . CYS A 1 94 ? -9.553 1.427 6.454 1.00 92.25 94 CYS A CA 1
ATOM 737 C C . CYS A 1 94 ? -8.753 1.003 5.223 1.00 92.25 94 CYS A C 1
ATOM 739 O O . CYS A 1 94 ? -8.234 1.864 4.514 1.00 92.25 94 CYS A O 1
ATOM 741 N N . ARG A 1 95 ? -8.648 -0.309 4.978 1.00 93.31 95 ARG A N 1
ATOM 742 C CA . ARG A 1 95 ? -7.897 -0.880 3.856 1.00 93.31 95 ARG A CA 1
ATOM 743 C C . ARG A 1 95 ? -8.637 -0.588 2.560 1.00 93.31 95 ARG A C 1
ATOM 745 O O . ARG A 1 95 ? -8.075 0.031 1.662 1.00 93.31 95 ARG A O 1
ATOM 752 N N . LEU A 1 96 ? -9.925 -0.933 2.521 1.00 93.56 96 LEU A N 1
ATOM 753 C CA . LEU A 1 96 ? -10.787 -0.691 1.363 1.00 93.56 96 LEU A CA 1
ATOM 754 C C . LEU A 1 96 ? -10.934 0.803 1.080 1.00 93.56 96 LEU A C 1
ATOM 756 O O . LEU A 1 96 ? -10.738 1.226 -0.052 1.00 93.56 96 LEU A O 1
ATOM 760 N N . TYR A 1 97 ? -11.149 1.620 2.116 1.00 93.69 97 TYR A N 1
ATOM 761 C CA . TYR A 1 97 ? -11.195 3.075 1.964 1.00 93.69 97 TYR A CA 1
ATOM 762 C C . TYR A 1 97 ? -9.898 3.637 1.359 1.00 93.69 97 TYR A C 1
ATOM 764 O O . TYR A 1 97 ? -9.939 4.498 0.483 1.00 93.69 97 TYR A O 1
ATOM 772 N N . ALA A 1 98 ? -8.734 3.159 1.809 1.00 93.00 98 ALA A N 1
ATOM 773 C CA . ALA A 1 98 ? -7.448 3.613 1.288 1.00 93.00 98 ALA A CA 1
ATOM 774 C C . ALA A 1 98 ? -7.205 3.186 -0.171 1.00 93.00 98 ALA A C 1
ATOM 776 O O . ALA A 1 98 ? -6.542 3.922 -0.907 1.00 93.00 98 ALA A O 1
ATOM 777 N N . ILE A 1 99 ? -7.729 2.024 -0.575 1.00 93.75 99 ILE A N 1
ATOM 778 C CA . ILE A 1 99 ? -7.712 1.544 -1.962 1.00 93.75 99 ILE A CA 1
ATOM 779 C C . ILE A 1 99 ? -8.636 2.412 -2.819 1.00 93.75 99 ILE A C 1
ATOM 781 O O . ILE A 1 99 ? -8.169 2.997 -3.790 1.00 93.75 99 ILE A O 1
ATOM 785 N N . GLU A 1 100 ? -9.898 2.582 -2.422 1.00 92.69 100 GLU A N 1
ATOM 786 C CA . GLU A 1 100 ? -10.885 3.405 -3.137 1.00 92.69 100 GLU A CA 1
ATOM 787 C C . GLU A 1 100 ? -10.383 4.844 -3.350 1.00 92.69 100 GLU A C 1
ATOM 789 O O . GLU A 1 100 ? -10.430 5.359 -4.466 1.00 92.69 100 GLU A O 1
ATOM 794 N N . ASP A 1 101 ? -9.825 5.469 -2.306 1.00 92.12 101 ASP A N 1
ATOM 795 C CA . ASP A 1 101 ? -9.265 6.830 -2.360 1.00 92.12 101 ASP A CA 1
ATOM 796 C C . ASP A 1 101 ? -8.000 6.911 -3.238 1.00 92.12 101 ASP A C 1
ATOM 798 O O . ASP A 1 101 ? -7.619 7.978 -3.717 1.00 92.12 101 ASP A O 1
ATOM 802 N N . ALA A 1 102 ? -7.269 5.807 -3.426 1.00 92.19 102 ALA A N 1
ATOM 803 C CA . ALA A 1 102 ? -6.160 5.754 -4.379 1.00 92.19 102 ALA A CA 1
ATOM 804 C C . ALA A 1 102 ? -6.670 5.599 -5.820 1.00 92.19 102 ALA A C 1
ATOM 806 O O . ALA A 1 102 ? -6.198 6.297 -6.720 1.00 92.19 102 ALA A O 1
ATOM 807 N N . GLU A 1 103 ? -7.641 4.714 -6.033 1.00 93.12 103 GLU A N 1
ATOM 808 C CA . GLU A 1 103 ? -8.193 4.414 -7.353 1.00 93.12 103 GLU A CA 1
ATOM 809 C C . GLU A 1 103 ? -8.993 5.575 -7.937 1.00 93.12 103 GLU A C 1
ATOM 811 O O . GLU A 1 103 ? -8.907 5.833 -9.137 1.00 93.12 103 GLU A O 1
ATOM 816 N N . SER A 1 104 ? -9.699 6.340 -7.101 1.00 93.50 104 SER A N 1
ATOM 817 C CA . SER A 1 104 ? -10.437 7.525 -7.549 1.00 93.50 104 SER A CA 1
ATOM 818 C C . SER A 1 104 ? -9.534 8.602 -8.159 1.00 93.50 104 SER A C 1
ATOM 820 O O . SER A 1 104 ? -10.004 9.417 -8.948 1.00 93.50 104 SER A O 1
ATOM 822 N N . LEU A 1 105 ? -8.247 8.630 -7.789 1.00 90.81 105 LEU A N 1
ATOM 823 C CA . LEU A 1 105 ? -7.280 9.636 -8.239 1.00 90.81 105 LEU A CA 1
ATOM 824 C C . LEU A 1 105 ? -6.353 9.138 -9.356 1.00 90.81 105 LEU A C 1
ATOM 826 O O . LEU A 1 105 ? -5.940 9.940 -10.192 1.00 90.81 105 LEU A O 1
ATOM 830 N N . PHE A 1 106 ? -6.005 7.847 -9.367 1.00 90.31 106 PHE A N 1
ATOM 831 C CA . PHE A 1 106 ? -5.001 7.282 -10.285 1.00 90.31 106 PHE A CA 1
ATOM 832 C C . PHE A 1 106 ? -5.530 6.166 -11.191 1.00 90.31 106 PHE A C 1
ATOM 834 O O . PHE A 1 106 ? -4.770 5.620 -11.990 1.00 90.31 106 PHE A O 1
ATOM 841 N N . GLY A 1 107 ? -6.822 5.855 -11.108 1.00 92.44 107 GLY A N 1
ATOM 842 C CA . GLY A 1 107 ? -7.436 4.746 -11.823 1.00 92.44 107 GLY A CA 1
ATOM 843 C C . GLY A 1 107 ? -7.300 3.412 -11.081 1.00 92.44 107 GLY A C 1
ATOM 844 O O . GLY A 1 107 ? -6.591 3.317 -10.072 1.00 92.44 107 GLY A O 1
ATOM 845 N N . PRO A 1 108 ? -7.996 2.374 -11.568 1.00 92.38 108 PRO A N 1
ATOM 846 C CA . PRO A 1 108 ? -8.067 1.084 -10.898 1.00 92.38 108 PRO A CA 1
ATOM 847 C C . PRO A 1 108 ? -6.693 0.416 -10.800 1.00 92.38 108 PRO A C 1
ATOM 849 O O . PRO A 1 108 ? -5.849 0.540 -11.692 1.00 92.38 108 PRO A O 1
ATOM 852 N N . LEU A 1 109 ? -6.481 -0.319 -9.712 1.00 90.56 109 LEU A N 1
ATOM 853 C CA . LEU A 1 109 ? -5.335 -1.203 -9.567 1.00 90.56 109 LEU A CA 1
ATOM 854 C C . LEU A 1 109 ? -5.432 -2.353 -10.585 1.00 90.56 109 LEU A C 1
ATOM 856 O O . LEU A 1 109 ? -6.530 -2.835 -10.868 1.00 90.56 109 LEU A O 1
ATOM 860 N N . PRO A 1 110 ? -4.293 -2.818 -11.127 1.00 84.56 110 PRO A N 1
ATOM 861 C CA . PRO A 1 110 ? -4.281 -3.860 -12.151 1.00 84.56 110 PRO A CA 1
ATOM 862 C C . PRO A 1 110 ? -4.714 -5.235 -11.626 1.00 84.56 110 PRO A C 1
ATOM 864 O O . PRO A 1 110 ? -5.215 -6.045 -12.400 1.00 84.56 110 PRO A O 1
ATOM 867 N N . ASP A 1 111 ? -4.522 -5.509 -10.333 1.00 87.44 111 ASP A N 1
ATOM 868 C CA . ASP A 1 111 ? -4.964 -6.744 -9.686 1.00 87.44 111 ASP A CA 1
ATOM 869 C C . ASP A 1 111 ? -5.437 -6.461 -8.253 1.00 87.44 111 ASP A C 1
ATOM 871 O O . ASP A 1 111 ? -4.877 -5.602 -7.565 1.00 87.44 111 ASP A O 1
ATOM 875 N N . LYS A 1 112 ? -6.463 -7.198 -7.814 1.00 89.19 112 LYS A N 1
ATOM 876 C CA . LYS A 1 112 ? -7.096 -7.104 -6.487 1.00 89.19 112 LYS A CA 1
ATOM 877 C C . LYS A 1 112 ? -7.279 -8.500 -5.887 1.00 89.19 112 LYS A C 1
ATOM 879 O O . LYS A 1 112 ? -8.392 -9.016 -5.790 1.00 89.19 112 LYS A O 1
ATOM 884 N N . PRO A 1 113 ? -6.184 -9.166 -5.500 1.00 87.62 113 PRO A N 1
ATOM 885 C CA . PRO A 1 113 ? -6.226 -10.570 -5.102 1.00 87.62 113 PRO A CA 1
ATOM 886 C C . PRO A 1 113 ? -6.950 -10.830 -3.769 1.00 87.62 113 PRO A C 1
ATOM 888 O O . PRO A 1 113 ? -7.238 -11.981 -3.459 1.00 87.62 113 PRO A O 1
ATOM 891 N N . TRP A 1 114 ? -7.266 -9.787 -2.997 1.00 84.88 114 TRP A N 1
ATOM 892 C CA . TRP A 1 114 ? -8.073 -9.851 -1.771 1.00 84.88 114 TRP A CA 1
ATOM 893 C C . TRP A 1 114 ? -9.588 -9.955 -2.020 1.00 84.88 114 TRP A C 1
ATOM 895 O O . TRP A 1 114 ? -10.336 -10.158 -1.070 1.00 84.88 114 TRP A O 1
ATOM 905 N N . GLU A 1 115 ? -10.052 -9.814 -3.265 1.00 85.19 115 GLU A N 1
ATOM 906 C CA . GLU A 1 115 ? -11.465 -9.995 -3.647 1.00 85.19 115 GLU A CA 1
ATOM 907 C C . GLU A 1 115 ? -11.787 -11.434 -4.097 1.00 85.19 115 GLU A C 1
ATOM 909 O O . GLU A 1 115 ? -12.935 -11.729 -4.427 1.00 85.19 115 GLU A O 1
ATOM 914 N N . ARG A 1 116 ? -10.780 -12.318 -4.148 1.00 74.06 116 ARG A N 1
ATOM 915 C CA . ARG A 1 116 ? -10.884 -13.699 -4.647 1.00 74.06 116 ARG A CA 1
ATOM 916 C C . ARG A 1 116 ? -11.012 -14.736 -3.539 1.00 74.06 116 ARG A C 1
ATOM 918 O O . ARG A 1 116 ? -10.361 -14.567 -2.482 1.00 74.06 116 ARG A O 1
#

Foldseek 3Di:
DDPDDPPPDDPVVVVVPDDPPDDDDDDDDDDPCCLLLPVLLAQCALPHDLVSNLVSVLVLQVVCVVPVVVSVVSLVCSPVSDVRRCVPVVPHDRNVVSQVSSCVVVNHRPDDVVVD

Sequence (116 aa):
MPLGHEVGLNHGFNILIVPNAVAVRFVAQMNAREFFTNFAPLRCSASAQAKIRHICWGMFAVAWGLWPALARLAWDDLPNLHRDFCTKAKGKDCRLYAIEDAESLFGPLPDKPWER